Protein AF-A0A7S2EBR1-F1 (afdb_monomer_lite)

Foldseek 3Di:
DLLQDDDDQQAAEEEEEQCQQVVPLLVVLVVLDQSHYFYEYEHQDVVSQLNNQQNSCVRPVVRDHGDPPPGRSDHYDNDQLLGPDQPDPDDDDDDDDCDDNAQQHLEYEYDAAQAAPVCLVVDDCVDPVPDDPRRHYLYHRSCNSVVSNVVCCVRRHHDNRYYD

Organism: Trieres chinensis (NCBI:txid1514140)

Structure (mmCIF, N/CA/C/O backbone):
data_AF-A0A7S2EBR1-F1
#
_entry.id   AF-A0A7S2EBR1-F1
#
loop_
_atom_site.group_PDB
_atom_site.id
_atom_site.type_symbol
_atom_site.label_atom_id
_atom_site.label_alt_id
_atom_site.label_comp_id
_atom_site.label_asym_id
_atom_site.label_entity_id
_atom_site.label_seq_id
_atom_site.pdbx_PDB_ins_code
_atom_site.Cartn_x
_atom_site.Cartn_y
_atom_site.Cartn_z
_atom_site.occupancy
_atom_site.B_iso_or_equiv
_atom_site.auth_seq_id
_atom_site.auth_comp_id
_atom_site.auth_asym_id
_atom_site.auth_atom_id
_atom_site.pdbx_PDB_model_num
ATOM 1 N N . LYS A 1 1 ? -19.788 -6.125 0.137 1.00 44.41 1 LYS A N 1
ATOM 2 C CA . LYS A 1 1 ? -20.471 -7.316 0.713 1.00 44.41 1 LYS A CA 1
ATOM 3 C C . LYS A 1 1 ? -19.489 -8.232 1.453 1.00 44.41 1 LYS A C 1
ATOM 5 O O . LYS A 1 1 ? -19.882 -8.782 2.462 1.00 44.41 1 LYS A O 1
ATOM 10 N N . ILE A 1 2 ? -18.227 -8.319 1.010 1.00 46.59 2 ILE A N 1
ATOM 11 C CA . ILE A 1 2 ? -17.175 -9.174 1.594 1.00 46.59 2 ILE A CA 1
ATOM 12 C C . ILE A 1 2 ? -16.689 -8.708 2.987 1.00 46.59 2 ILE A C 1
ATOM 14 O O . ILE A 1 2 ? -16.478 -9.539 3.857 1.00 46.59 2 ILE A O 1
ATOM 18 N N . LEU A 1 3 ? -16.602 -7.395 3.243 1.00 52.69 3 LEU A N 1
ATOM 19 C CA . LEU A 1 3 ? -16.028 -6.849 4.491 1.00 52.69 3 LEU A CA 1
ATOM 20 C C . LEU A 1 3 ? -17.037 -6.576 5.630 1.00 52.69 3 LEU A C 1
ATOM 22 O O . LEU A 1 3 ? -16.658 -6.022 6.651 1.00 52.69 3 LEU A O 1
ATOM 26 N N . ARG A 1 4 ? -18.337 -6.876 5.459 1.00 47.97 4 ARG A N 1
ATOM 27 C CA . ARG A 1 4 ? -19.384 -6.463 6.427 1.00 47.97 4 ARG A CA 1
ATOM 28 C C . ARG A 1 4 ? -19.747 -7.505 7.494 1.00 47.97 4 ARG A C 1
ATOM 30 O O . ARG A 1 4 ? -20.378 -7.118 8.467 1.00 47.97 4 ARG A O 1
ATOM 37 N N . ASP A 1 5 ? -19.367 -8.771 7.316 1.00 49.19 5 ASP A N 1
ATOM 38 C CA . ASP A 1 5 ? -19.937 -9.903 8.075 1.00 49.19 5 ASP A CA 1
ATOM 39 C C . ASP A 1 5 ? -18.919 -10.688 8.931 1.00 49.19 5 ASP A C 1
ATOM 41 O O . ASP A 1 5 ? -19.154 -11.846 9.274 1.00 49.19 5 ASP A O 1
ATOM 45 N N . ARG A 1 6 ? -17.777 -10.097 9.308 1.00 53.69 6 ARG A N 1
ATOM 46 C CA . ARG A 1 6 ? -16.799 -10.776 10.179 1.00 53.69 6 ARG A CA 1
ATOM 47 C C . ARG A 1 6 ? -16.966 -10.387 11.645 1.00 53.69 6 ARG A C 1
ATOM 49 O O . ARG A 1 6 ? -17.050 -9.211 11.976 1.00 53.69 6 ARG A O 1
ATOM 56 N N . GLY A 1 7 ? -17.029 -11.400 12.512 1.00 46.44 7 GLY A N 1
ATOM 57 C CA . GLY A 1 7 ? -17.053 -11.237 13.964 1.00 46.44 7 GLY A CA 1
ATOM 58 C C . GLY A 1 7 ? -15.697 -10.755 14.480 1.00 46.44 7 GLY A C 1
ATOM 59 O O . GLY A 1 7 ? -14.684 -11.411 14.256 1.00 46.44 7 GLY A O 1
ATOM 60 N N . GLY A 1 8 ? -15.704 -9.610 15.156 1.00 59.88 8 GLY A N 1
ATOM 61 C CA . GLY A 1 8 ? -14.543 -8.886 15.670 1.00 59.88 8 GLY A CA 1
ATOM 62 C C . GLY A 1 8 ? -14.991 -7.541 16.251 1.00 59.88 8 GLY A C 1
ATOM 63 O O . GLY A 1 8 ? -16.193 -7.284 16.339 1.00 59.88 8 GLY A O 1
ATOM 64 N N . ASP A 1 9 ? -14.047 -6.679 16.623 1.00 70.19 9 ASP A N 1
ATOM 65 C CA . ASP A 1 9 ? -14.296 -5.292 17.068 1.00 70.19 9 ASP A CA 1
ATOM 66 C C . ASP A 1 9 ? -14.965 -4.397 15.998 1.00 70.19 9 ASP A C 1
ATOM 68 O O . ASP A 1 9 ? -15.378 -3.278 16.294 1.00 70.19 9 ASP A O 1
ATOM 72 N N . GLY A 1 10 ? -15.134 -4.907 14.772 1.00 77.94 10 GLY A N 1
ATOM 73 C CA . GLY A 1 10 ? -15.756 -4.213 13.646 1.00 77.94 10 GLY A CA 1
ATOM 74 C C . GLY A 1 10 ? -14.769 -3.396 12.811 1.00 77.94 10 GLY A C 1
ATOM 75 O O . GLY A 1 10 ? -15.196 -2.751 11.848 1.00 77.94 10 GLY A O 1
ATOM 76 N N . VAL A 1 11 ? -13.478 -3.437 13.153 1.00 85.50 11 VAL A N 1
ATOM 77 C CA . VAL A 1 11 ? -12.393 -2.809 12.401 1.00 85.50 11 VAL A CA 1
ATOM 78 C C . VAL A 1 11 ? -11.912 -3.766 11.317 1.00 85.50 11 VAL A C 1
ATOM 80 O O . VAL A 1 11 ? -11.656 -4.941 11.565 1.00 85.50 11 VAL A O 1
ATOM 83 N N . VAL A 1 12 ? -11.802 -3.257 10.093 1.00 88.00 12 VAL A N 1
ATOM 84 C CA . VAL A 1 12 ? -11.211 -3.970 8.962 1.00 88.00 12 VAL A CA 1
ATOM 85 C C . VAL A 1 12 ? -9.726 -3.638 8.923 1.00 88.00 12 VAL A C 1
ATOM 87 O O . VAL A 1 12 ? -9.361 -2.483 8.689 1.00 88.00 12 VAL A O 1
ATOM 90 N N . ARG A 1 13 ? -8.879 -4.650 9.117 1.00 88.69 13 ARG A N 1
ATOM 91 C CA . ARG A 1 13 ? -7.423 -4.508 9.014 1.00 88.69 13 ARG A CA 1
ATOM 92 C C . ARG A 1 13 ? -6.975 -4.739 7.580 1.00 88.69 13 ARG A C 1
ATOM 94 O O . ARG A 1 13 ? -7.247 -5.794 7.004 1.00 88.69 13 ARG A O 1
ATOM 101 N N . ILE A 1 14 ? -6.291 -3.760 7.006 1.00 91.44 14 ILE A N 1
ATOM 102 C CA . ILE A 1 14 ? -5.911 -3.734 5.595 1.00 91.44 14 ILE A CA 1
ATOM 103 C C . ILE A 1 14 ? -4.394 -3.634 5.488 1.00 91.44 14 ILE A C 1
ATOM 105 O O . ILE A 1 14 ? -3.789 -2.775 6.128 1.00 91.44 14 ILE A O 1
ATOM 109 N N . LEU A 1 15 ? -3.803 -4.481 4.651 1.00 92.50 15 LEU A N 1
ATOM 110 C CA . LEU A 1 15 ? -2.420 -4.356 4.206 1.00 92.50 15 LEU A CA 1
ATOM 111 C C . LEU A 1 15 ? -2.395 -3.822 2.772 1.00 92.50 15 LEU A C 1
ATOM 113 O O . LEU A 1 15 ? -2.968 -4.456 1.891 1.00 92.50 15 LEU A O 1
ATOM 117 N N . ASP A 1 16 ? -1.725 -2.697 2.540 1.00 94.50 16 ASP A N 1
ATOM 118 C CA . ASP A 1 16 ? -1.458 -2.130 1.210 1.00 94.50 16 ASP A CA 1
ATOM 119 C C . ASP A 1 16 ? 0.023 -2.329 0.855 1.00 94.50 16 ASP A C 1
ATOM 121 O O . ASP A 1 16 ? 0.900 -1.724 1.475 1.00 94.50 16 ASP A O 1
ATOM 125 N N . VAL A 1 17 ? 0.314 -3.231 -0.087 1.00 92.94 17 VAL A N 1
ATOM 126 C CA . VAL A 1 17 ? 1.684 -3.604 -0.473 1.00 92.94 17 VAL A CA 1
ATOM 127 C C . VAL A 1 17 ? 2.115 -2.855 -1.729 1.00 92.94 17 VAL A C 1
ATOM 129 O O . VAL A 1 17 ? 1.520 -3.041 -2.792 1.00 92.94 17 VAL A O 1
ATOM 132 N N . GLY A 1 18 ? 3.203 -2.089 -1.622 1.00 92.56 18 GLY A N 1
ATOM 133 C CA . GLY A 1 18 ? 3.664 -1.194 -2.685 1.00 92.56 18 GLY A CA 1
ATOM 134 C C . GLY A 1 18 ? 2.791 0.054 -2.738 1.00 92.56 18 GLY A C 1
ATOM 135 O O . GLY A 1 18 ? 2.174 0.342 -3.761 1.00 92.56 18 GLY A O 1
ATOM 136 N N . CYS A 1 19 ? 2.659 0.743 -1.602 1.00 94.12 19 CYS A N 1
ATOM 137 C CA . CYS A 1 19 ? 1.640 1.773 -1.446 1.00 94.12 19 CYS A CA 1
ATOM 138 C C . CYS A 1 19 ? 1.850 2.997 -2.348 1.00 94.12 19 CYS A C 1
ATOM 140 O O . CYS A 1 19 ? 0.887 3.725 -2.600 1.00 94.12 19 CYS A O 1
ATOM 142 N N . GLY A 1 20 ? 3.073 3.268 -2.823 1.00 94.00 20 GLY A N 1
ATOM 143 C CA . GLY A 1 20 ? 3.366 4.412 -3.682 1.00 94.00 20 GLY A CA 1
ATOM 144 C C . GLY A 1 20 ? 2.880 5.723 -3.056 1.00 94.00 20 GLY A C 1
ATOM 145 O O . GLY A 1 20 ? 3.220 6.065 -1.928 1.00 94.00 20 GLY A O 1
ATOM 146 N N . THR A 1 21 ? 2.000 6.436 -3.760 1.00 94.69 21 THR A N 1
ATOM 147 C CA . THR A 1 21 ? 1.361 7.678 -3.279 1.00 94.69 21 THR A CA 1
ATOM 148 C C . THR A 1 21 ? 0.318 7.474 -2.169 1.00 94.69 21 THR A C 1
ATOM 150 O O . THR A 1 21 ? -0.177 8.457 -1.618 1.00 94.69 21 THR A O 1
ATOM 153 N N . GLY A 1 22 ? -0.046 6.230 -1.852 1.00 95.12 22 GLY A N 1
ATOM 154 C CA . GLY A 1 22 ? -1.090 5.860 -0.892 1.00 95.12 2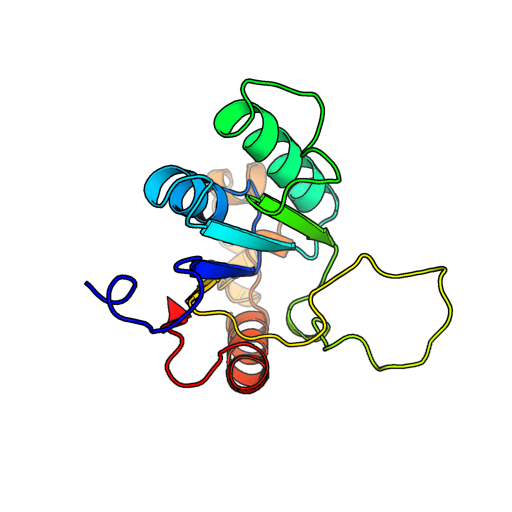2 GLY A CA 1
ATOM 155 C C . GLY A 1 22 ? -2.502 5.802 -1.478 1.00 95.12 22 GLY A C 1
ATOM 156 O O . GLY A 1 22 ? -3.470 5.710 -0.728 1.00 95.12 22 GLY A O 1
ATOM 157 N N . ALA A 1 23 ? -2.657 5.873 -2.805 1.00 95.94 23 ALA A N 1
ATOM 158 C CA . ALA A 1 23 ? -3.963 6.016 -3.453 1.00 95.94 23 ALA A CA 1
ATOM 159 C C . ALA A 1 23 ? -4.989 4.942 -3.036 1.00 95.94 23 ALA A C 1
ATOM 161 O O . ALA A 1 23 ? -6.140 5.276 -2.743 1.00 95.94 23 ALA A O 1
ATOM 162 N N . ILE A 1 24 ? -4.583 3.668 -2.984 1.00 95.38 24 ILE A N 1
ATOM 163 C CA . ILE A 1 24 ? -5.477 2.550 -2.653 1.00 95.38 24 ILE A CA 1
ATOM 164 C C . ILE A 1 24 ? -5.798 2.557 -1.155 1.00 95.38 24 ILE A C 1
ATOM 166 O O . ILE A 1 24 ? -6.971 2.656 -0.778 1.00 95.38 24 ILE A O 1
ATOM 170 N N . GLY A 1 25 ? -4.779 2.502 -0.296 1.00 95.50 25 GLY A N 1
ATOM 171 C CA . GLY A 1 25 ? -4.965 2.463 1.149 1.00 95.50 25 GLY A CA 1
ATOM 172 C C . GLY A 1 25 ? -5.727 3.675 1.705 1.00 95.50 25 GLY A C 1
ATOM 173 O O . GLY A 1 25 ? -6.655 3.498 2.496 1.00 95.50 25 GLY A O 1
ATOM 174 N N . ILE A 1 26 ? -5.432 4.899 1.247 1.00 95.50 26 ILE A N 1
ATOM 175 C CA . ILE A 1 26 ? -6.137 6.122 1.683 1.00 95.50 26 ILE A CA 1
ATOM 176 C C . ILE A 1 26 ? -7.609 6.087 1.253 1.00 95.50 26 ILE A C 1
ATOM 178 O O . ILE A 1 26 ? -8.496 6.443 2.037 1.00 95.50 26 ILE A O 1
ATOM 182 N N . ALA A 1 27 ? -7.904 5.639 0.028 1.00 95.62 27 ALA A N 1
ATOM 183 C CA . ALA A 1 27 ? -9.279 5.532 -0.455 1.00 95.62 27 ALA A CA 1
ATOM 184 C C . ALA A 1 27 ? -10.092 4.522 0.369 1.00 95.62 27 ALA A C 1
ATOM 186 O O . ALA A 1 27 ? -11.231 4.810 0.75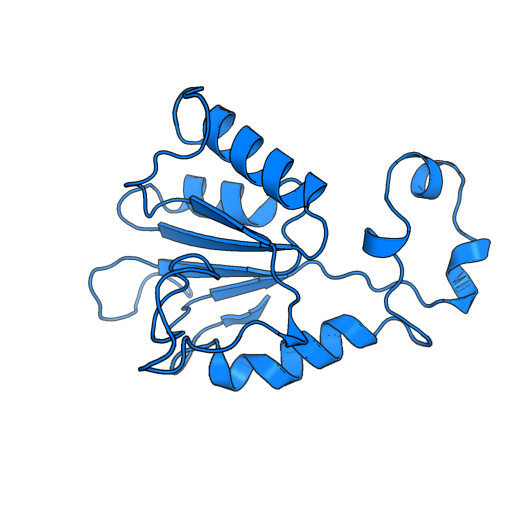6 1.00 95.62 27 ALA A O 1
ATOM 187 N N . LEU A 1 28 ? -9.502 3.367 0.692 1.00 93.81 28 LEU A N 1
ATOM 188 C CA . LEU A 1 28 ? -10.124 2.355 1.548 1.00 93.81 28 LEU A CA 1
ATOM 189 C C . LEU A 1 28 ? -10.357 2.884 2.968 1.00 93.81 28 LEU A C 1
ATOM 191 O O . LEU A 1 28 ? -11.474 2.765 3.483 1.00 93.81 28 LEU A O 1
ATOM 195 N N . ALA A 1 29 ? -9.351 3.534 3.561 1.00 92.75 29 ALA A N 1
ATOM 196 C CA . ALA A 1 29 ? -9.443 4.175 4.870 1.00 92.75 29 ALA A CA 1
ATOM 197 C C . ALA A 1 29 ? -10.603 5.184 4.920 1.00 92.75 29 ALA A C 1
ATOM 199 O O . ALA A 1 29 ? -11.447 5.125 5.821 1.00 92.75 29 ALA A O 1
ATOM 200 N N . LYS A 1 30 ? -10.701 6.073 3.920 1.00 92.00 30 LYS A N 1
ATOM 201 C CA . LYS A 1 30 ? -11.764 7.085 3.824 1.00 92.00 30 LYS A CA 1
ATOM 202 C C . LYS A 1 30 ? -13.147 6.456 3.657 1.00 92.00 30 LYS A C 1
ATOM 204 O O . LYS A 1 30 ? -14.095 6.892 4.305 1.00 92.00 30 LYS A O 1
ATOM 209 N N . MET A 1 31 ? -13.270 5.446 2.794 1.00 92.56 31 MET A N 1
ATOM 210 C CA . MET A 1 31 ? -14.545 4.794 2.477 1.00 92.56 31 MET A CA 1
ATOM 211 C C . MET A 1 31 ? -15.128 4.041 3.679 1.00 92.56 31 MET A C 1
ATOM 213 O O . MET A 1 31 ? -16.341 4.069 3.908 1.00 92.56 31 MET A O 1
ATOM 217 N N . LEU A 1 32 ? -14.283 3.337 4.430 1.00 89.44 32 LEU A N 1
ATOM 218 C CA . LEU A 1 32 ? -14.705 2.549 5.588 1.00 89.44 32 LEU A CA 1
ATOM 219 C C . LEU A 1 32 ? -14.948 3.427 6.822 1.00 89.44 32 LEU A C 1
ATOM 221 O O . LEU A 1 32 ? -15.904 3.168 7.567 1.00 89.44 32 LEU A O 1
ATOM 225 N N . GLY A 1 33 ? -14.160 4.497 6.959 1.00 87.12 33 GLY A N 1
ATOM 226 C CA . GLY A 1 33 ? -14.215 5.470 8.045 1.00 87.12 33 GLY A CA 1
ATOM 227 C C . GLY A 1 33 ? -13.283 5.116 9.206 1.00 87.12 33 GLY A C 1
ATOM 228 O O . GLY A 1 33 ? -12.953 3.951 9.414 1.00 87.12 33 GLY A O 1
ATOM 229 N N . ARG A 1 34 ? -12.897 6.138 9.980 1.00 85.12 34 ARG A N 1
ATOM 230 C CA . ARG A 1 34 ? -11.877 6.056 11.045 1.00 85.12 34 ARG A CA 1
ATOM 231 C C . ARG A 1 34 ? -12.129 5.007 12.124 1.00 85.12 34 ARG A C 1
ATOM 233 O O . ARG A 1 34 ? -11.189 4.459 12.669 1.00 85.12 34 ARG A O 1
ATOM 240 N N . ASP A 1 35 ? -13.397 4.724 12.413 1.00 84.75 35 ASP A N 1
ATOM 241 C CA . ASP A 1 35 ? -13.781 3.790 13.476 1.00 84.75 35 ASP A CA 1
ATOM 242 C C . ASP A 1 35 ? -13.871 2.338 12.965 1.00 84.75 35 ASP A C 1
ATOM 244 O O . ASP A 1 35 ? -14.274 1.443 13.702 1.00 84.75 35 ASP A O 1
ATOM 248 N N . ARG A 1 36 ? -13.582 2.102 11.675 1.00 86.44 36 ARG A N 1
ATOM 249 C CA . ARG A 1 36 ? -13.757 0.798 11.014 1.00 86.44 36 ARG A CA 1
ATOM 250 C C . ARG A 1 36 ? -12.616 0.389 10.094 1.00 86.44 36 ARG A C 1
ATOM 252 O O . ARG A 1 36 ? -12.721 -0.661 9.466 1.00 86.44 36 ARG A O 1
ATOM 259 N N . ALA A 1 37 ? -11.574 1.197 9.957 1.00 89.31 37 ALA A N 1
ATOM 260 C CA . ALA A 1 37 ? -10.440 0.868 9.110 1.00 89.31 37 ALA A CA 1
ATOM 261 C C . ALA A 1 37 ? -9.133 1.121 9.832 1.00 89.31 37 ALA A C 1
ATOM 263 O O . ALA A 1 37 ? -8.936 2.186 10.411 1.00 89.31 37 ALA A O 1
ATOM 264 N N . GLU A 1 38 ? -8.247 0.149 9.696 1.00 90.56 38 GLU A N 1
ATOM 265 C CA . GLU A 1 38 ? -6.849 0.249 10.064 1.00 90.56 38 GLU A CA 1
ATOM 266 C C . GLU A 1 38 ? -6.024 -0.185 8.861 1.00 90.56 38 GLU A C 1
ATOM 268 O O . GLU A 1 38 ? -6.096 -1.339 8.431 1.00 90.56 38 GLU A O 1
ATOM 273 N N . VAL A 1 39 ? -5.297 0.761 8.268 1.00 91.81 39 VAL A N 1
ATOM 274 C CA . VAL A 1 39 ? -4.488 0.519 7.072 1.00 91.81 39 VAL A CA 1
ATOM 275 C C . VAL A 1 39 ? -3.012 0.545 7.436 1.00 91.81 39 VAL A C 1
ATOM 277 O O . VAL A 1 39 ? -2.458 1.590 7.775 1.00 91.81 39 VAL A O 1
ATOM 280 N N . THR A 1 40 ? -2.375 -0.614 7.310 1.00 92.00 40 THR A N 1
ATOM 281 C CA . THR A 1 40 ? -0.920 -0.752 7.271 1.00 92.00 40 THR A CA 1
ATOM 282 C C . THR A 1 40 ? -0.487 -0.727 5.812 1.00 92.00 40 THR A C 1
ATOM 284 O O . THR A 1 40 ? -0.810 -1.631 5.050 1.00 92.00 40 THR A O 1
ATOM 287 N N . ALA A 1 41 ? 0.235 0.305 5.409 1.00 93.06 41 ALA A N 1
ATOM 288 C CA . ALA A 1 41 ? 0.813 0.427 4.080 1.00 93.06 41 ALA A CA 1
ATOM 289 C C . ALA A 1 41 ? 2.318 0.132 4.136 1.00 93.06 41 ALA A C 1
ATOM 291 O O . ALA A 1 41 ? 2.988 0.486 5.108 1.00 93.06 41 ALA A O 1
ATOM 292 N N . ILE A 1 42 ? 2.866 -0.514 3.111 1.00 92.12 42 ILE A N 1
ATOM 293 C CA . ILE A 1 42 ? 4.305 -0.756 2.996 1.00 92.12 42 ILE A CA 1
ATOM 294 C C . ILE A 1 42 ? 4.822 -0.394 1.611 1.00 92.12 42 ILE A C 1
ATOM 296 O O . ILE A 1 42 ? 4.144 -0.610 0.608 1.00 92.12 42 ILE A O 1
ATOM 300 N N . ASP A 1 43 ? 6.047 0.114 1.558 1.00 91.44 43 ASP A N 1
ATOM 301 C CA . ASP A 1 43 ? 6.779 0.313 0.310 1.00 91.44 43 ASP A CA 1
ATOM 302 C C . ASP A 1 43 ? 8.282 0.106 0.531 1.00 91.44 43 ASP A C 1
ATOM 304 O O . ASP A 1 43 ? 8.792 0.301 1.639 1.00 91.44 43 ASP A O 1
ATOM 308 N N . ILE A 1 44 ? 8.994 -0.288 -0.524 1.00 88.94 44 ILE A N 1
ATOM 309 C CA . ILE A 1 44 ? 10.456 -0.410 -0.518 1.00 88.94 44 ILE A CA 1
ATOM 310 C C . ILE A 1 44 ? 11.134 0.950 -0.728 1.00 88.94 44 ILE A C 1
ATOM 312 O O . ILE A 1 44 ? 12.290 1.128 -0.341 1.00 88.94 44 ILE A O 1
ATOM 316 N N . ASP A 1 45 ? 10.430 1.914 -1.327 1.00 87.62 45 ASP A N 1
ATOM 317 C CA . ASP A 1 45 ? 10.946 3.253 -1.584 1.00 87.62 45 ASP A CA 1
ATOM 318 C C . ASP A 1 45 ? 10.629 4.198 -0.405 1.00 87.62 45 ASP A C 1
ATOM 320 O O . ASP A 1 45 ? 9.461 4.501 -0.137 1.00 87.62 45 ASP A O 1
ATOM 324 N N . PRO A 1 46 ? 11.643 4.727 0.309 1.00 87.88 46 PRO A N 1
ATOM 325 C CA . PRO A 1 46 ? 11.415 5.653 1.417 1.00 87.88 46 PRO A CA 1
ATOM 326 C C . PRO A 1 46 ? 10.708 6.948 0.988 1.00 87.88 46 PRO A C 1
ATOM 328 O O . PRO A 1 46 ? 9.995 7.546 1.797 1.00 87.88 46 PRO A O 1
ATOM 331 N N . SER A 1 47 ? 10.876 7.386 -0.265 1.00 89.88 47 SER A N 1
ATOM 332 C CA . SER A 1 47 ? 10.183 8.564 -0.790 1.00 89.88 47 SER A CA 1
ATOM 333 C C . SER A 1 47 ? 8.684 8.309 -0.964 1.00 89.88 47 SER A C 1
ATOM 335 O O . SER A 1 47 ? 7.881 9.162 -0.585 1.00 89.88 47 SER A O 1
ATOM 337 N N . ALA A 1 48 ? 8.304 7.110 -1.420 1.00 91.00 48 ALA A N 1
ATOM 338 C CA . ALA A 1 48 ? 6.913 6.672 -1.487 1.00 91.00 48 ALA A CA 1
ATOM 339 C C . ALA A 1 48 ? 6.285 6.608 -0.089 1.00 91.00 48 ALA A C 1
ATOM 341 O O . ALA A 1 48 ? 5.208 7.155 0.123 1.00 91.00 48 ALA A O 1
ATOM 342 N N . VAL A 1 49 ? 6.985 6.044 0.900 1.00 90.25 49 VAL A N 1
ATOM 343 C CA . VAL A 1 49 ? 6.503 5.987 2.294 1.00 90.25 49 VAL A CA 1
ATOM 344 C C . VAL A 1 49 ? 6.224 7.381 2.861 1.00 90.25 49 VAL A C 1
ATOM 346 O O . VAL A 1 49 ? 5.169 7.599 3.461 1.00 90.25 49 VAL A O 1
ATOM 349 N N . SER A 1 50 ? 7.147 8.331 2.673 1.00 90.44 50 SER A N 1
ATOM 350 C CA . SER A 1 50 ? 6.953 9.718 3.119 1.00 90.44 50 SER A CA 1
ATOM 351 C C . SER A 1 50 ? 5.747 10.348 2.427 1.00 90.44 50 SER A C 1
ATOM 353 O O . SER A 1 50 ? 4.832 10.815 3.099 1.00 90.44 50 SER A O 1
ATOM 355 N N . LEU A 1 51 ? 5.701 10.278 1.094 1.00 92.94 51 LEU A N 1
ATOM 356 C CA . LEU A 1 51 ? 4.624 10.848 0.288 1.00 92.94 51 LEU A CA 1
ATOM 357 C C . LEU A 1 51 ? 3.252 10.259 0.645 1.00 92.94 51 LEU A C 1
ATOM 359 O O . LEU A 1 51 ? 2.263 10.982 0.731 1.00 92.94 51 LEU A O 1
ATOM 363 N N . SER A 1 52 ? 3.194 8.952 0.879 1.00 93.94 52 SER A N 1
ATOM 364 C CA . SER A 1 52 ? 1.991 8.234 1.287 1.00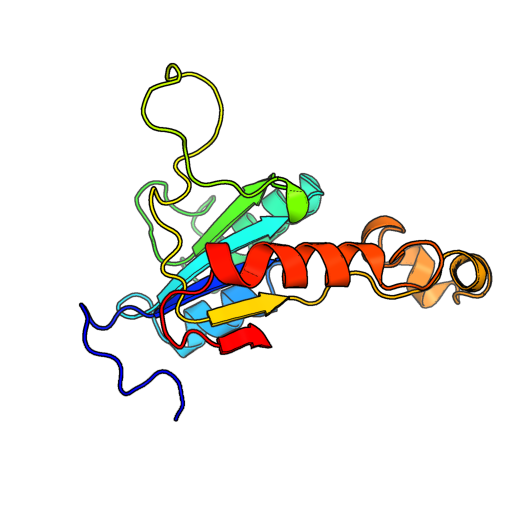 93.94 52 SER A CA 1
ATOM 365 C C . SER A 1 52 ? 1.456 8.724 2.634 1.00 93.94 52 SER A C 1
ATOM 367 O O . SER A 1 52 ? 0.263 9.0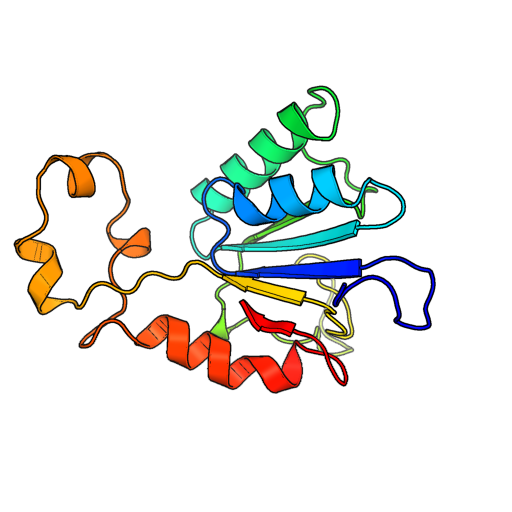04 2.770 1.00 93.94 52 SER A O 1
ATOM 369 N N . ASN A 1 53 ? 2.340 8.897 3.622 1.00 92.56 53 ASN A N 1
ATOM 370 C CA . ASN A 1 53 ? 1.978 9.441 4.931 1.00 92.56 53 ASN A CA 1
ATOM 371 C C . ASN A 1 53 ? 1.548 10.916 4.846 1.00 92.56 53 ASN A C 1
ATOM 373 O O . ASN A 1 53 ? 0.563 11.295 5.483 1.00 92.56 53 ASN A O 1
ATOM 377 N N . ASP A 1 54 ? 2.221 11.732 4.032 1.00 91.94 54 ASP A N 1
ATOM 378 C CA . ASP A 1 54 ? 1.867 13.143 3.821 1.00 91.94 54 ASP A CA 1
ATOM 379 C C . ASP A 1 54 ? 0.492 13.279 3.147 1.00 91.94 54 ASP A C 1
ATOM 381 O O . ASP A 1 54 ? -0.366 14.048 3.591 1.00 91.94 54 ASP A O 1
ATOM 385 N N . ASN A 1 55 ? 0.233 12.477 2.111 1.00 94.19 55 ASN A N 1
ATOM 386 C CA . ASN A 1 55 ? -1.062 12.430 1.434 1.00 94.19 55 ASN A CA 1
ATOM 387 C C . ASN A 1 55 ? -2.174 11.970 2.377 1.00 94.19 55 ASN A C 1
ATOM 389 O O . ASN A 1 55 ? -3.245 12.582 2.411 1.00 94.19 55 ASN A O 1
ATOM 393 N N . ALA A 1 56 ? -1.926 10.925 3.169 1.00 92.94 56 ALA A N 1
ATOM 394 C CA . ALA A 1 56 ? -2.877 10.463 4.170 1.00 92.94 56 ALA A CA 1
ATOM 395 C C . ALA A 1 56 ? -3.195 11.574 5.168 1.00 92.94 56 ALA A C 1
ATOM 397 O O . ALA A 1 56 ? -4.359 11.791 5.498 1.00 92.94 56 ALA A O 1
ATOM 398 N N . CYS A 1 57 ? -2.189 12.338 5.583 1.00 89.12 57 CYS A N 1
ATOM 399 C CA . CYS A 1 57 ? -2.396 13.424 6.516 1.00 89.12 57 CYS A CA 1
ATOM 400 C C . CYS A 1 57 ? -3.254 14.560 5.954 1.00 89.12 57 CYS A C 1
ATOM 402 O O . CYS A 1 57 ? -4.202 15.015 6.600 1.00 89.12 57 CYS A O 1
ATOM 404 N N . ASN A 1 58 ? -3.007 14.933 4.702 1.00 90.56 58 ASN A N 1
ATOM 405 C CA . ASN A 1 58 ? -3.796 15.940 4.000 1.00 90.56 58 ASN A CA 1
ATOM 406 C C . ASN A 1 58 ? -5.250 15.500 3.745 1.00 90.56 58 ASN A C 1
ATOM 408 O O . ASN A 1 58 ? -6.156 16.330 3.763 1.00 90.56 58 ASN A O 1
ATOM 412 N N . ILE A 1 59 ? -5.495 14.209 3.501 1.00 91.75 59 ILE A N 1
ATOM 413 C CA . ILE A 1 59 ? -6.805 13.699 3.047 1.00 91.75 59 ILE A CA 1
ATOM 414 C C . ILE A 1 59 ? -7.669 13.154 4.198 1.00 91.75 59 ILE A C 1
ATOM 416 O O . ILE A 1 59 ? -8.909 13.254 4.172 1.00 91.75 59 ILE A O 1
ATOM 420 N N . LEU A 1 60 ? -7.038 12.522 5.189 1.00 90.00 60 LEU A N 1
ATOM 421 C CA . LEU A 1 60 ? -7.708 11.831 6.292 1.00 90.00 60 LEU A CA 1
ATOM 422 C C . LEU A 1 60 ? -7.710 12.649 7.586 1.00 90.00 60 LEU A C 1
ATOM 424 O O . LEU A 1 60 ? -8.663 12.515 8.352 1.00 90.00 60 LEU A O 1
ATOM 428 N N . PHE A 1 61 ? -6.693 13.486 7.823 1.00 81.94 61 PHE A N 1
ATOM 429 C CA . PHE A 1 61 ? -6.458 14.151 9.116 1.00 81.94 61 PHE A CA 1
ATOM 430 C C . PHE A 1 61 ? -6.513 15.681 9.026 1.00 81.94 61 PHE A C 1
ATOM 432 O O . PHE A 1 61 ? -5.821 16.367 9.770 1.00 81.94 61 PHE A O 1
ATOM 439 N N . ASP A 1 62 ? -7.318 16.220 8.106 1.00 81.00 62 ASP A N 1
ATOM 440 C CA . ASP A 1 62 ? -7.546 17.664 7.937 1.00 81.00 62 ASP A CA 1
ATOM 441 C C . ASP A 1 62 ? -6.253 18.504 7.818 1.00 81.00 62 ASP A C 1
ATOM 443 O O . ASP A 1 62 ? -6.219 19.672 8.208 1.00 81.00 62 ASP A O 1
ATOM 447 N N . GLY A 1 63 ? -5.181 17.923 7.261 1.00 68.38 63 GLY A N 1
ATOM 448 C CA . GLY A 1 63 ? -3.920 18.629 7.024 1.00 68.38 63 GLY A CA 1
ATOM 449 C C . GLY A 1 63 ? -3.040 18.813 8.261 1.00 68.38 63 GLY A C 1
ATOM 450 O O . GLY A 1 63 ? -2.242 19.748 8.291 1.00 68.38 63 GLY A O 1
ATOM 451 N N . CYS A 1 64 ? -3.156 17.950 9.280 1.00 64.75 64 CYS A N 1
ATOM 452 C CA . CYS A 1 64 ? -2.108 17.843 10.303 1.00 64.75 64 CYS A CA 1
ATOM 453 C C . CYS A 1 64 ? -0.723 17.608 9.646 1.00 64.75 64 CYS A C 1
ATOM 455 O O . CYS A 1 64 ? -0.633 17.190 8.494 1.00 64.75 64 CYS A O 1
ATOM 457 N N . GLU A 1 65 ? 0.381 17.891 10.336 1.00 59.16 65 GLU A N 1
ATOM 458 C CA . GLU A 1 65 ? 1.707 17.504 9.832 1.00 59.16 65 GLU A CA 1
ATOM 459 C C . GLU A 1 65 ? 2.001 16.052 10.228 1.00 59.16 65 GLU A C 1
ATOM 461 O O . GLU A 1 65 ? 2.165 15.753 11.411 1.00 59.16 65 GLU A O 1
ATOM 466 N N . GLY A 1 66 ? 2.072 15.160 9.234 1.00 59.78 66 GLY A N 1
ATOM 467 C CA . GLY A 1 66 ? 2.331 13.731 9.424 1.00 59.78 66 GLY A CA 1
ATOM 468 C C . GLY A 1 66 ? 1.180 12.960 10.085 1.00 59.78 66 GLY A C 1
ATOM 469 O O . GLY A 1 66 ? 0.382 13.492 10.854 1.00 59.78 66 GLY A O 1
ATOM 470 N N . THR A 1 67 ? 1.080 11.657 9.804 1.00 61.31 67 THR A N 1
ATOM 471 C CA . THR A 1 67 ? 0.086 10.795 10.463 1.00 61.31 67 THR A CA 1
ATOM 472 C C . THR A 1 67 ? 0.326 10.802 11.983 1.00 61.31 67 THR A C 1
ATOM 474 O O . THR A 1 67 ? 1.437 10.433 12.391 1.00 61.31 67 THR A O 1
ATOM 477 N N . PRO A 1 68 ? -0.657 11.189 12.825 1.00 65.81 68 PRO A N 1
ATOM 478 C CA . PRO A 1 68 ? -0.467 11.230 14.273 1.00 65.81 68 PRO A CA 1
ATOM 479 C C . PRO A 1 68 ? 0.042 9.886 14.805 1.00 65.81 68 PRO A C 1
ATOM 481 O O . PRO A 1 68 ? -0.397 8.827 14.358 1.00 65.81 68 PRO A O 1
ATOM 484 N N . SER A 1 69 ? 1.003 9.915 15.731 1.00 62.19 69 SER A N 1
ATOM 485 C CA . SER A 1 69 ? 1.674 8.702 16.226 1.00 62.19 69 SER A CA 1
ATOM 486 C C . SER A 1 69 ? 0.744 7.732 16.959 1.00 62.19 69 SER A C 1
ATOM 488 O O . SER A 1 69 ? 1.078 6.564 17.101 1.00 62.19 69 SER A O 1
ATOM 490 N N . ASP A 1 70 ? -0.393 8.219 17.442 1.00 63.38 70 ASP A N 1
ATOM 491 C CA . ASP A 1 70 ? -1.437 7.479 18.150 1.00 63.38 70 ASP A CA 1
ATOM 492 C C . ASP A 1 70 ? -2.591 7.031 17.235 1.00 63.38 70 ASP A C 1
ATOM 494 O O . ASP A 1 70 ? -3.622 6.564 17.722 1.00 63.38 70 ASP A O 1
ATOM 498 N N . ASN A 1 71 ? -2.445 7.177 15.913 1.00 67.75 71 ASN A N 1
ATOM 499 C CA . ASN A 1 71 ? -3.512 6.908 14.964 1.00 67.75 71 ASN A CA 1
ATOM 500 C C . ASN A 1 71 ? -3.358 5.557 14.260 1.00 67.75 71 ASN A C 1
ATOM 502 O O . ASN A 1 71 ? -2.442 5.353 13.465 1.00 67.75 71 ASN A O 1
ATOM 506 N N . ASN A 1 72 ? -4.338 4.682 14.473 1.00 73.75 72 ASN A N 1
ATOM 507 C CA . ASN A 1 72 ? -4.408 3.381 13.811 1.00 73.75 72 ASN A CA 1
ATOM 508 C C . ASN A 1 72 ? -5.125 3.431 12.452 1.00 73.75 72 ASN A C 1
ATOM 510 O O . ASN A 1 72 ? -5.263 2.407 11.802 1.00 73.75 72 ASN A O 1
ATOM 514 N N . TRP A 1 73 ? -5.609 4.587 11.989 1.00 87.69 73 TRP A N 1
ATOM 515 C CA . TRP A 1 73 ? -6.426 4.658 10.773 1.00 87.69 73 TRP A CA 1
ATOM 516 C C . TRP A 1 73 ? -5.612 4.407 9.493 1.00 87.69 73 TRP A C 1
ATOM 518 O O . TRP A 1 73 ? -6.058 3.672 8.610 1.00 87.69 73 TRP A O 1
ATOM 528 N N . TYR A 1 74 ? -4.419 4.996 9.383 1.00 92.06 74 TYR A N 1
ATOM 529 C CA . TYR A 1 74 ? -3.526 4.816 8.236 1.00 92.06 74 TYR A CA 1
ATOM 530 C C . TYR A 1 74 ? -2.075 5.079 8.621 1.00 92.06 74 TYR A C 1
ATOM 532 O O . TYR A 1 74 ? -1.782 6.128 9.201 1.00 92.06 74 TYR A O 1
ATOM 540 N N . ARG A 1 75 ? -1.164 4.185 8.224 1.00 91.62 75 ARG A N 1
ATOM 541 C CA . ARG A 1 75 ? 0.278 4.411 8.345 1.00 91.62 75 ARG A CA 1
ATOM 542 C C . ARG A 1 75 ? 1.075 3.631 7.308 1.00 91.62 75 ARG A C 1
ATOM 544 O O . ARG A 1 75 ? 0.867 2.430 7.156 1.00 91.62 75 ARG A O 1
ATOM 551 N N . ALA A 1 76 ? 2.011 4.304 6.642 1.00 90.88 76 ALA A N 1
ATOM 552 C CA . ALA A 1 76 ? 2.959 3.688 5.720 1.00 90.88 76 ALA A CA 1
ATOM 553 C C . ALA A 1 76 ? 4.325 3.444 6.381 1.00 90.88 76 ALA A C 1
ATOM 555 O O . ALA A 1 76 ? 4.824 4.293 7.129 1.00 90.88 76 ALA A O 1
ATOM 556 N N . TYR A 1 77 ? 4.947 2.307 6.064 1.00 89.31 77 TYR A N 1
ATOM 557 C CA . TYR A 1 77 ? 6.232 1.867 6.606 1.00 89.31 77 TYR A CA 1
ATOM 558 C C . TYR A 1 77 ? 7.209 1.466 5.496 1.00 89.31 77 TYR A C 1
ATOM 560 O O . TYR A 1 77 ? 6.822 0.868 4.495 1.00 89.31 77 TYR A O 1
ATOM 568 N N . LEU A 1 78 ? 8.499 1.738 5.716 1.00 89.12 78 LEU A N 1
ATOM 569 C CA . LEU A 1 78 ? 9.570 1.247 4.849 1.00 89.12 78 LEU A CA 1
ATOM 570 C C . LEU A 1 78 ? 9.751 -0.256 5.069 1.00 89.12 78 LEU A C 1
ATOM 572 O O . LEU A 1 78 ? 10.279 -0.683 6.100 1.00 89.12 78 LEU A O 1
ATOM 576 N N . CYS A 1 79 ? 9.285 -1.058 4.118 1.00 86.31 79 CYS A N 1
ATOM 577 C CA . CYS A 1 79 ? 9.344 -2.508 4.186 1.00 86.31 79 CYS A CA 1
ATOM 578 C C . CYS A 1 79 ? 9.203 -3.125 2.791 1.00 86.31 79 CYS A C 1
ATOM 580 O O . CYS A 1 79 ? 8.288 -2.808 2.037 1.00 86.31 79 CYS A O 1
ATOM 582 N N . GLU A 1 80 ? 10.089 -4.063 2.474 1.00 83.19 80 GLU A N 1
ATOM 583 C CA . GLU A 1 80 ? 9.946 -4.914 1.298 1.00 83.19 80 GLU A CA 1
ATOM 584 C C . GLU A 1 80 ? 8.911 -6.017 1.561 1.00 83.19 80 GLU A C 1
ATOM 586 O O . GLU A 1 80 ? 8.906 -6.631 2.632 1.00 83.19 80 GLU A O 1
ATOM 591 N N . ALA A 1 81 ? 8.091 -6.330 0.554 1.00 79.00 81 ALA A N 1
ATOM 592 C CA . ALA A 1 81 ? 7.079 -7.383 0.625 1.00 79.00 81 ALA A CA 1
ATOM 593 C C . ALA A 1 81 ? 7.655 -8.724 1.123 1.00 79.00 81 ALA A C 1
ATOM 595 O O . ALA A 1 81 ? 7.132 -9.310 2.065 1.00 79.00 81 ALA A O 1
ATOM 596 N N . GLY A 1 82 ? 8.778 -9.193 0.570 1.00 75.88 82 GLY A N 1
ATOM 597 C CA . GLY A 1 82 ? 9.415 -10.445 1.003 1.00 75.88 82 GLY A CA 1
ATOM 598 C C . GLY A 1 82 ? 9.931 -10.431 2.450 1.00 75.88 82 GLY A C 1
ATOM 599 O O . GLY A 1 82 ? 10.052 -11.487 3.071 1.00 75.88 82 GLY A O 1
ATOM 600 N N . SER A 1 83 ? 10.186 -9.244 3.006 1.00 76.56 83 SER A N 1
ATOM 601 C CA . SER A 1 83 ? 10.789 -9.043 4.326 1.00 76.56 83 SER A CA 1
ATOM 602 C C . SER A 1 83 ? 9.770 -8.750 5.436 1.00 76.56 83 SER A C 1
ATOM 604 O O . SER A 1 83 ? 10.143 -8.771 6.616 1.00 76.56 83 SER A O 1
ATOM 606 N N . LEU A 1 84 ? 8.493 -8.505 5.100 1.00 76.19 84 LEU A N 1
ATOM 607 C CA . LEU A 1 84 ? 7.426 -8.255 6.074 1.00 76.19 84 LEU A CA 1
ATOM 608 C C . LEU A 1 84 ? 7.138 -9.525 6.881 1.00 76.19 84 LEU A C 1
ATOM 610 O O . LEU A 1 84 ? 6.315 -10.363 6.502 1.00 76.19 84 LEU A O 1
ATOM 614 N N . SER A 1 85 ? 7.842 -9.648 7.999 1.00 60.56 85 SER A N 1
ATOM 615 C CA . SER A 1 85 ? 7.808 -10.772 8.932 1.00 60.56 85 SER A CA 1
ATOM 616 C C . SER A 1 85 ? 7.129 -10.346 10.226 1.00 60.56 85 SER A C 1
ATOM 618 O O . SER A 1 85 ? 7.219 -9.181 10.611 1.00 60.56 85 SER A O 1
ATOM 620 N N . LEU A 1 86 ? 6.491 -11.292 10.918 1.00 53.03 86 LEU A N 1
ATOM 621 C CA . LEU A 1 86 ? 5.990 -11.045 12.268 1.00 53.03 86 LEU A CA 1
ATOM 622 C C . LEU A 1 86 ? 7.163 -10.591 13.150 1.00 53.03 86 LEU A C 1
ATOM 624 O O . LEU A 1 86 ? 8.245 -11.185 13.038 1.00 53.03 86 LEU A O 1
ATOM 628 N N . PRO A 1 87 ? 6.998 -9.574 14.015 1.00 48.50 87 PRO A N 1
ATOM 629 C CA . PRO A 1 87 ? 8.022 -9.267 15.002 1.00 48.50 87 PRO A CA 1
ATOM 630 C C . PRO A 1 87 ? 8.265 -10.529 15.835 1.00 48.50 87 PRO A C 1
ATOM 632 O O . PRO A 1 87 ? 7.357 -11.067 16.468 1.00 48.50 87 PRO A O 1
ATOM 635 N N . GLN A 1 88 ? 9.492 -11.050 15.781 1.00 42.38 88 GLN A N 1
ATOM 636 C CA . GLN A 1 88 ? 9.874 -12.174 16.624 1.00 42.38 88 GLN A CA 1
ATOM 637 C C . GLN A 1 88 ? 9.938 -11.670 18.066 1.00 42.38 88 GLN A C 1
ATOM 639 O O . GLN A 1 88 ? 10.672 -10.719 18.348 1.00 42.38 88 GLN A O 1
ATOM 644 N N . GLU A 1 89 ? 9.165 -12.282 18.969 1.00 38.88 89 GLU A N 1
ATOM 645 C CA . GLU A 1 89 ? 9.247 -11.986 20.401 1.00 38.88 89 GLU A CA 1
ATOM 646 C C . GLU A 1 89 ? 10.713 -12.105 20.858 1.00 38.88 89 GLU A C 1
ATOM 648 O O . GLU A 1 89 ? 11.277 -13.199 20.870 1.00 38.88 89 GLU A O 1
ATOM 653 N N . GLY A 1 90 ? 11.343 -10.978 21.216 1.00 42.22 90 GLY A N 1
ATOM 654 C CA . GLY A 1 90 ? 12.609 -10.987 21.958 1.00 42.22 90 GLY A CA 1
ATOM 655 C C . GLY A 1 90 ? 13.808 -10.198 21.420 1.00 42.22 90 GLY A C 1
ATOM 656 O O . GLY A 1 90 ? 14.852 -10.271 22.061 1.00 42.22 90 GLY A O 1
ATOM 657 N N . ASN A 1 91 ? 13.726 -9.415 20.336 1.00 37.69 91 ASN A N 1
ATOM 658 C CA . ASN A 1 91 ? 14.889 -8.633 19.873 1.00 37.69 91 ASN A CA 1
ATOM 659 C C . ASN A 1 91 ? 14.756 -7.118 20.117 1.00 37.69 91 ASN A C 1
ATOM 661 O O . ASN A 1 91 ? 14.119 -6.400 19.361 1.00 37.69 91 ASN A O 1
ATOM 665 N N . ASN A 1 92 ? 15.402 -6.669 21.200 1.00 40.47 92 ASN A N 1
ATOM 666 C CA . ASN A 1 92 ? 15.955 -5.336 21.484 1.00 40.47 92 ASN A CA 1
ATOM 667 C C . ASN A 1 92 ? 15.430 -4.135 20.663 1.00 40.47 92 ASN A C 1
ATOM 669 O O . ASN A 1 92 ? 16.023 -3.765 19.657 1.00 40.47 92 ASN A O 1
ATOM 673 N N . ALA A 1 93 ? 14.383 -3.496 21.192 1.00 42.78 93 ALA A N 1
ATOM 674 C CA . ALA A 1 93 ? 14.088 -2.061 21.381 1.00 42.78 93 ALA A CA 1
ATOM 675 C C . ALA A 1 93 ? 14.673 -0.917 20.503 1.00 42.78 93 ALA A C 1
ATOM 677 O O . ALA A 1 93 ? 14.384 0.226 20.838 1.00 42.78 93 ALA A O 1
ATOM 678 N N . ASN A 1 94 ? 15.455 -1.123 19.438 1.00 42.31 94 ASN A N 1
ATOM 679 C CA . ASN A 1 94 ? 16.101 -0.004 18.726 1.00 42.31 94 ASN A CA 1
ATOM 680 C C . ASN A 1 94 ? 16.022 -0.014 17.198 1.00 42.31 94 ASN A C 1
ATOM 682 O O . ASN A 1 94 ? 16.502 0.940 16.604 1.00 42.31 94 ASN A O 1
ATOM 686 N N . ASP A 1 95 ? 15.401 -0.995 16.550 1.00 46.31 95 ASP A N 1
ATOM 687 C CA . ASP A 1 95 ? 15.137 -0.893 15.114 1.00 46.31 95 ASP A CA 1
ATOM 688 C C . ASP A 1 95 ? 13.918 -1.725 14.729 1.00 46.31 95 ASP A C 1
ATOM 690 O O . ASP A 1 95 ? 13.813 -2.892 15.100 1.00 46.31 95 ASP A O 1
ATOM 694 N N . LYS A 1 96 ? 13.073 -1.117 13.892 1.00 42.81 96 LYS A N 1
ATOM 695 C CA . LYS A 1 96 ? 11.816 -1.611 13.304 1.00 42.81 96 LYS A CA 1
ATOM 696 C C . LYS A 1 96 ? 10.570 -1.265 14.120 1.00 42.81 96 LYS A C 1
ATOM 698 O O . LYS A 1 96 ? 10.212 -1.924 15.085 1.00 42.81 96 LYS A O 1
ATOM 703 N N . PHE A 1 97 ? 9.957 -0.177 13.649 1.00 48.31 97 PHE A N 1
ATOM 704 C CA . PHE A 1 97 ? 8.574 0.256 13.819 1.00 48.31 97 PHE A CA 1
ATOM 705 C C . PHE A 1 97 ? 7.612 -0.854 14.261 1.00 48.31 97 PHE A C 1
ATOM 707 O O . PHE A 1 97 ? 7.674 -1.954 13.717 1.00 48.31 97 PHE A O 1
ATOM 714 N N . ASP A 1 98 ? 6.703 -0.519 15.184 1.00 49.56 98 ASP A N 1
ATOM 715 C CA . ASP A 1 98 ? 5.609 -1.368 15.672 1.00 49.56 98 ASP A CA 1
ATOM 716 C C . ASP A 1 98 ? 4.701 -1.831 14.518 1.00 49.56 98 ASP A C 1
ATOM 718 O O . ASP A 1 98 ? 3.655 -1.251 14.230 1.00 49.56 98 ASP A O 1
ATOM 722 N N . ILE A 1 99 ? 5.138 -2.867 13.811 1.00 52.00 99 ILE A N 1
ATOM 723 C CA . ILE A 1 99 ? 4.337 -3.645 12.874 1.00 52.00 99 ILE A CA 1
ATOM 724 C C . ILE A 1 99 ? 3.566 -4.669 13.727 1.00 52.00 99 ILE A C 1
ATOM 726 O O . ILE A 1 99 ? 4.174 -5.273 14.617 1.00 52.00 99 ILE A O 1
ATOM 730 N N . PRO A 1 100 ? 2.255 -4.884 13.502 1.00 53.06 100 PRO A N 1
ATOM 731 C CA . PRO A 1 100 ? 1.435 -5.751 14.347 1.00 53.06 100 PRO A CA 1
ATOM 732 C C . PRO A 1 100 ? 2.053 -7.135 14.602 1.00 53.06 100 PRO A C 1
ATOM 734 O O . PRO A 1 100 ? 2.552 -7.798 13.694 1.00 53.06 100 PRO A O 1
ATOM 737 N N . THR A 1 101 ? 1.969 -7.601 15.852 1.00 43.88 101 THR A N 1
ATOM 738 C CA . THR A 1 101 ? 2.565 -8.863 16.342 1.00 43.88 101 THR A CA 1
ATOM 739 C C . THR A 1 101 ? 1.868 -10.134 15.847 1.00 43.88 101 THR A C 1
ATOM 741 O O . THR A 1 101 ? 2.338 -11.244 16.096 1.00 43.88 101 THR A O 1
ATOM 744 N N . LYS A 1 102 ? 0.772 -9.983 15.096 1.00 54.09 102 LYS A N 1
ATOM 745 C CA . LYS A 1 102 ? 0.077 -11.031 14.346 1.00 54.09 102 LYS A CA 1
ATOM 746 C C . LYS A 1 102 ? -0.553 -10.401 13.103 1.00 54.09 102 LYS A C 1
ATOM 748 O O . LYS A 1 102 ? -1.317 -9.446 13.230 1.00 54.09 102 LYS A O 1
ATOM 753 N N . PHE A 1 103 ? -0.259 -10.921 11.914 1.00 63.81 103 PHE A N 1
ATOM 754 C CA . PHE A 1 103 ? -0.911 -10.467 10.691 1.00 63.81 103 PHE A CA 1
ATOM 755 C C . PHE A 1 103 ? -2.258 -11.186 10.558 1.00 63.81 103 PHE A C 1
ATOM 757 O O . PHE A 1 103 ? -2.366 -12.275 10.005 1.00 63.81 103 PHE A O 1
ATOM 764 N N . ASP A 1 104 ? -3.290 -10.585 11.142 1.00 74.38 104 ASP A N 1
ATOM 765 C CA . ASP A 1 104 ? -4.688 -10.947 10.902 1.00 74.38 104 ASP A CA 1
ATOM 766 C C . ASP A 1 104 ? -5.313 -9.877 9.988 1.00 74.38 104 ASP A C 1
ATOM 768 O O . ASP A 1 104 ? -6.295 -9.225 10.359 1.00 74.38 104 ASP A O 1
ATOM 772 N N . PHE A 1 105 ? -4.711 -9.643 8.812 1.00 86.06 105 PHE A N 1
ATOM 773 C CA . PHE A 1 105 ? -5.299 -8.733 7.829 1.00 86.06 105 PHE A CA 1
ATOM 774 C C . PHE A 1 105 ? -6.557 -9.368 7.232 1.00 86.06 105 PHE A C 1
ATOM 776 O O . PHE A 1 105 ? -6.568 -10.537 6.833 1.00 86.06 105 PHE A O 1
ATOM 783 N N . ASP A 1 106 ? -7.627 -8.581 7.168 1.00 86.31 106 ASP A N 1
ATOM 784 C CA . ASP A 1 106 ? -8.891 -8.953 6.534 1.00 86.31 106 ASP A CA 1
ATOM 785 C C . ASP A 1 106 ? -8.840 -8.746 5.019 1.00 86.31 106 ASP A C 1
ATOM 787 O O . ASP A 1 106 ? -9.551 -9.416 4.264 1.00 86.31 106 ASP A O 1
ATOM 791 N N . LEU A 1 107 ? -7.999 -7.813 4.574 1.00 89.44 107 LEU A N 1
ATOM 792 C CA . LEU A 1 107 ? -7.794 -7.480 3.175 1.00 89.44 107 LEU A CA 1
ATOM 793 C C . LEU A 1 107 ? -6.314 -7.182 2.927 1.00 89.44 107 LEU A C 1
ATOM 795 O O . LEU A 1 107 ? -5.732 -6.331 3.592 1.00 89.44 107 LEU A O 1
ATOM 799 N N . VAL A 1 108 ? -5.730 -7.851 1.942 1.00 91.25 108 VAL A N 1
ATOM 800 C CA . VAL A 1 108 ? -4.431 -7.495 1.370 1.00 91.25 108 VAL A CA 1
ATOM 801 C C . VAL A 1 108 ? -4.690 -6.925 -0.018 1.00 91.25 108 VAL A C 1
ATOM 803 O O . VAL A 1 108 ? -5.365 -7.555 -0.829 1.00 91.25 108 VAL A O 1
ATOM 806 N N . VAL A 1 109 ? -4.181 -5.733 -0.287 1.00 93.75 109 VAL A N 1
ATOM 807 C CA . VAL A 1 109 ? -4.266 -5.079 -1.592 1.00 93.75 109 VAL A CA 1
ATOM 808 C C . VAL A 1 109 ? -2.863 -4.803 -2.101 1.00 93.75 109 VAL A C 1
ATOM 810 O O . VAL A 1 109 ? -1.951 -4.545 -1.313 1.00 93.75 109 VAL A O 1
ATOM 813 N N . SER A 1 110 ? -2.668 -4.886 -3.410 1.00 92.56 110 SER A N 1
ATOM 814 C CA . SER A 1 110 ? -1.401 -4.489 -4.013 1.00 92.56 110 SER A CA 1
ATOM 815 C C . SER A 1 110 ? -1.587 -4.088 -5.467 1.00 92.56 110 SER A C 1
ATOM 817 O O . SER A 1 110 ? -2.351 -4.708 -6.202 1.00 92.56 110 SER A O 1
ATOM 819 N N . ASN A 1 111 ? -0.828 -3.085 -5.893 1.00 91.44 111 ASN A N 1
ATOM 820 C CA . ASN A 1 111 ? -0.570 -2.820 -7.302 1.00 91.44 111 ASN A CA 1
ATOM 821 C C . ASN A 1 111 ? 0.947 -2.904 -7.532 1.00 91.44 111 ASN A C 1
ATOM 823 O O . ASN A 1 111 ? 1.615 -1.871 -7.552 1.00 91.44 111 ASN A O 1
ATOM 827 N N . PRO A 1 112 ? 1.512 -4.123 -7.601 1.00 89.50 112 PRO A N 1
ATOM 828 C CA . PRO A 1 112 ? 2.954 -4.310 -7.670 1.00 89.50 112 PRO A CA 1
ATOM 829 C C . PRO A 1 112 ? 3.493 -3.954 -9.063 1.00 89.50 112 PRO A C 1
ATOM 831 O O . PRO A 1 112 ? 2.732 -3.973 -10.030 1.00 89.50 112 PRO A O 1
ATOM 834 N N . PRO A 1 113 ? 4.806 -3.717 -9.213 1.00 87.88 113 PRO A N 1
ATOM 835 C CA . PRO A 1 113 ? 5.430 -3.652 -10.530 1.00 87.88 113 PRO A CA 1
ATOM 836 C C . PRO A 1 113 ? 5.254 -4.983 -11.276 1.00 87.88 113 PRO A C 1
ATOM 838 O O . PRO A 1 113 ? 5.485 -6.054 -10.708 1.00 87.88 113 PRO A O 1
ATOM 841 N N . TYR A 1 114 ? 4.867 -4.916 -12.552 1.00 89.44 114 TYR A N 1
ATOM 842 C CA . TYR A 1 114 ? 4.550 -6.096 -13.371 1.00 89.44 114 TYR A CA 1
ATOM 843 C C . TYR A 1 114 ? 5.169 -6.083 -14.775 1.00 89.44 114 TYR A C 1
ATOM 845 O O . TYR A 1 114 ? 4.877 -6.962 -15.586 1.00 89.44 114 TYR A O 1
ATOM 853 N N . ILE A 1 115 ? 6.010 -5.095 -15.100 1.00 91.00 115 ILE A N 1
ATOM 854 C CA . ILE A 1 115 ? 6.612 -4.981 -16.434 1.00 91.00 115 ILE A CA 1
ATOM 855 C C . ILE A 1 115 ? 7.867 -5.864 -16.502 1.00 91.00 115 ILE A C 1
ATOM 857 O O . ILE A 1 115 ? 8.764 -5.693 -15.670 1.00 91.00 115 ILE A O 1
ATOM 861 N N . PRO A 1 116 ? 7.970 -6.802 -17.465 1.00 93.44 116 PRO A N 1
ATOM 862 C CA . PRO A 1 116 ? 9.176 -7.596 -17.658 1.00 93.44 116 PRO A CA 1
ATOM 863 C C . PRO A 1 116 ? 10.388 -6.724 -17.971 1.00 93.44 116 PRO A C 1
ATOM 865 O O . PRO A 1 116 ? 10.308 -5.748 -18.717 1.00 93.44 116 PRO A O 1
ATOM 868 N N . LYS A 1 117 ? 11.556 -7.127 -17.476 1.00 90.50 117 LYS A N 1
ATOM 869 C CA . LYS A 1 117 ? 12.814 -6.394 -17.654 1.00 90.50 117 LYS A CA 1
ATOM 870 C C . LYS A 1 117 ? 13.152 -6.127 -19.123 1.00 90.50 117 LYS A C 1
ATOM 872 O O . LYS A 1 117 ? 13.677 -5.064 -19.436 1.00 90.50 117 LYS A O 1
ATOM 877 N N . ALA A 1 118 ? 12.846 -7.076 -20.009 1.00 91.44 118 ALA A N 1
ATOM 878 C CA . ALA A 1 118 ? 13.078 -6.940 -21.447 1.00 91.44 118 ALA A CA 1
ATOM 879 C C . ALA A 1 118 ? 12.217 -5.843 -22.098 1.00 91.44 118 ALA A C 1
ATOM 881 O O . ALA A 1 118 ? 12.631 -5.257 -23.096 1.00 91.44 118 ALA A O 1
ATOM 882 N N . ASP A 1 119 ? 11.058 -5.538 -21.513 1.00 90.38 119 ASP A N 1
ATOM 883 C CA . ASP A 1 119 ? 10.106 -4.569 -22.054 1.00 90.38 119 ASP A CA 1
ATOM 884 C C . ASP A 1 119 ? 10.344 -3.157 -21.496 1.00 90.38 119 ASP A C 1
ATOM 886 O O . ASP A 1 119 ? 9.847 -2.182 -22.060 1.00 90.38 119 ASP A O 1
ATOM 890 N N . MET A 1 120 ? 11.158 -3.014 -20.443 1.00 88.00 120 MET A N 1
ATOM 891 C CA . MET A 1 120 ? 11.463 -1.723 -19.810 1.00 88.00 120 MET A CA 1
ATOM 892 C C . MET A 1 120 ? 12.071 -0.704 -20.786 1.00 88.00 120 MET A C 1
ATOM 894 O O . MET A 1 120 ? 11.780 0.484 -20.694 1.00 88.00 120 MET A O 1
ATOM 898 N N . GLU A 1 121 ? 12.882 -1.155 -21.748 1.00 85.12 121 GLU A N 1
ATOM 899 C CA . GLU A 1 121 ? 13.494 -0.286 -22.770 1.00 85.12 121 GLU A CA 1
ATOM 900 C C . GLU A 1 121 ? 12.497 0.167 -23.850 1.00 85.12 121 GLU A C 1
ATOM 902 O O . GLU A 1 121 ? 12.778 1.093 -24.609 1.00 85.12 121 GLU A O 1
ATOM 907 N N . THR A 1 122 ? 11.330 -0.477 -23.927 1.00 87.06 122 THR A N 1
ATOM 908 C CA . THR A 1 122 ? 10.272 -0.154 -24.898 1.00 87.06 122 THR A CA 1
ATOM 909 C C . THR A 1 122 ? 9.247 0.837 -24.354 1.00 87.06 122 THR A C 1
ATOM 911 O O . THR A 1 122 ? 8.355 1.269 -25.089 1.00 87.06 122 THR A O 1
ATOM 914 N N . LEU A 1 123 ? 9.369 1.205 -23.076 1.00 84.69 123 LEU A N 1
ATOM 915 C CA . LEU A 1 123 ? 8.457 2.130 -22.426 1.00 84.69 123 LEU A CA 1
ATOM 916 C C . LEU A 1 123 ? 8.537 3.513 -23.067 1.00 84.69 123 LEU A C 1
ATOM 918 O O . LEU A 1 123 ? 9.605 4.041 -23.374 1.00 84.69 123 LEU A O 1
ATOM 922 N N . THR A 1 124 ? 7.367 4.108 -23.267 1.00 81.69 124 THR A N 1
ATOM 923 C CA . THR A 1 124 ? 7.250 5.475 -23.767 1.00 81.69 124 THR A CA 1
ATOM 924 C C . THR A 1 124 ? 7.822 6.461 -22.753 1.00 81.69 124 THR A C 1
ATOM 926 O O . THR A 1 124 ? 7.728 6.232 -21.546 1.00 81.69 124 THR A O 1
ATOM 929 N N . SER A 1 125 ? 8.330 7.600 -23.230 1.00 78.19 125 SER A N 1
ATOM 930 C CA . SER A 1 125 ? 8.820 8.692 -22.372 1.00 78.19 125 SER A CA 1
ATOM 931 C C . SER A 1 125 ? 7.797 9.104 -21.309 1.00 78.19 125 SER A C 1
ATOM 933 O O . SER A 1 125 ? 8.155 9.269 -20.153 1.00 78.19 125 SER A O 1
ATOM 935 N N . ASP A 1 126 ? 6.505 9.111 -21.653 1.00 74.81 126 ASP A N 1
ATOM 936 C CA . ASP A 1 126 ? 5.411 9.451 -20.730 1.00 74.81 126 ASP A CA 1
ATOM 937 C C . ASP A 1 126 ? 5.261 8.498 -19.528 1.00 74.81 126 ASP A C 1
ATOM 939 O O . ASP A 1 126 ? 4.533 8.808 -18.592 1.00 74.81 126 ASP A O 1
ATOM 943 N N . VAL A 1 127 ? 5.912 7.335 -19.537 1.00 76.00 127 VAL A N 1
ATOM 944 C CA . VAL A 1 127 ? 5.929 6.398 -18.401 1.00 76.00 127 VAL A CA 1
ATOM 945 C C . VAL A 1 127 ? 7.237 6.547 -17.626 1.00 76.00 127 VAL A C 1
ATOM 947 O O . VAL A 1 127 ? 7.225 6.681 -16.407 1.00 76.00 127 VAL A O 1
ATOM 950 N N . VAL A 1 128 ? 8.363 6.585 -18.341 1.00 75.50 128 VAL A N 1
ATOM 951 C CA . VAL A 1 128 ? 9.709 6.664 -17.749 1.00 75.50 128 VAL A CA 1
ATOM 952 C C . VAL A 1 128 ? 9.961 8.007 -17.054 1.00 75.50 128 VAL A C 1
ATOM 954 O O . VAL A 1 128 ? 10.690 8.058 -16.068 1.00 75.50 128 VAL A O 1
ATOM 957 N N . ASP A 1 129 ? 9.349 9.088 -17.544 1.00 78.94 129 ASP A N 1
ATOM 958 C CA . ASP A 1 129 ? 9.533 10.436 -16.997 1.00 78.94 129 ASP A CA 1
ATOM 959 C C . ASP A 1 129 ? 8.761 10.661 -15.684 1.00 78.94 129 ASP A C 1
ATOM 961 O O . ASP A 1 129 ? 9.100 11.568 -14.922 1.00 78.94 129 ASP A O 1
ATOM 965 N N . TRP A 1 130 ? 7.728 9.853 -15.410 1.00 74.00 130 TRP A N 1
ATOM 966 C CA . TRP A 1 130 ? 6.815 10.053 -14.276 1.00 74.00 130 TRP A CA 1
ATOM 967 C C . TRP A 1 130 ? 6.876 8.949 -13.225 1.00 74.00 130 TRP A C 1
ATOM 969 O O . TRP A 1 130 ? 6.593 9.221 -12.057 1.00 74.00 130 TRP A O 1
ATOM 979 N N . GLU A 1 131 ? 7.255 7.730 -13.604 1.00 74.50 131 GLU A N 1
ATOM 980 C CA . GLU A 1 131 ? 7.351 6.604 -12.683 1.00 74.50 131 GLU A CA 1
ATOM 981 C C . GLU A 1 131 ? 8.791 6.115 -12.525 1.00 74.50 131 GLU A C 1
ATOM 983 O O . GLU A 1 131 ? 9.552 5.974 -13.482 1.00 74.50 131 GLU A O 1
ATOM 988 N N . SER A 1 132 ? 9.170 5.833 -11.278 1.00 78.69 132 SER A N 1
ATOM 989 C CA . SER A 1 132 ? 10.470 5.239 -10.975 1.00 78.69 132 SER A CA 1
ATOM 990 C C . SER A 1 132 ? 10.580 3.864 -11.646 1.00 78.69 132 SER A C 1
ATOM 992 O O . SER A 1 132 ? 9.638 3.075 -11.561 1.00 78.69 132 SER A O 1
ATOM 994 N N . PRO A 1 133 ? 11.736 3.487 -12.224 1.00 77.12 133 PRO A N 1
ATOM 995 C CA . PRO A 1 133 ? 11.942 2.141 -12.758 1.00 77.12 133 PRO A CA 1
ATOM 996 C C . PRO A 1 133 ? 11.638 1.019 -11.751 1.00 77.12 133 PRO A C 1
ATOM 998 O O . PRO A 1 133 ? 11.235 -0.070 -12.156 1.00 77.12 133 PRO A O 1
ATOM 1001 N N . HIS A 1 134 ? 11.794 1.281 -10.446 1.00 76.56 134 HIS A N 1
ATOM 1002 C CA . HIS A 1 134 ? 11.441 0.335 -9.380 1.00 76.56 134 HIS A CA 1
ATOM 1003 C C . HIS A 1 134 ? 9.926 0.129 -9.217 1.00 76.56 134 HIS A C 1
ATOM 1005 O O . HIS A 1 134 ? 9.513 -0.952 -8.813 1.00 76.56 134 HIS A O 1
ATOM 1011 N N . ALA A 1 135 ? 9.105 1.128 -9.554 1.00 78.50 135 ALA A N 1
ATOM 1012 C CA . ALA A 1 135 ? 7.644 1.026 -9.531 1.00 78.50 135 ALA A CA 1
ATOM 1013 C C . ALA A 1 135 ? 7.083 0.263 -10.746 1.00 78.50 135 ALA A C 1
ATOM 1015 O O . ALA A 1 135 ? 5.923 -0.141 -10.746 1.00 78.50 135 ALA A O 1
ATOM 1016 N N . LEU A 1 136 ? 7.919 0.019 -11.763 1.00 83.06 136 LEU A N 1
ATOM 1017 C CA . LEU A 1 136 ? 7.515 -0.580 -13.035 1.00 83.06 136 LEU A CA 1
ATOM 1018 C C . LEU A 1 136 ? 8.067 -2.000 -13.233 1.00 83.06 136 LEU A C 1
ATOM 1020 O O . LEU A 1 136 ? 7.328 -2.899 -13.636 1.00 83.06 136 LEU A O 1
ATOM 1024 N N . CYS A 1 137 ? 9.356 -2.215 -12.953 1.00 87.62 137 CYS A N 1
ATOM 1025 C CA . CYS A 1 137 ? 10.057 -3.460 -13.271 1.00 87.62 137 CYS A CA 1
ATOM 1026 C C . CYS A 1 137 ? 9.668 -4.602 -12.322 1.00 87.62 137 CYS A C 1
ATOM 1028 O O . CYS A 1 137 ? 10.049 -4.610 -11.152 1.00 87.62 137 CYS A O 1
ATOM 1030 N N . GLY A 1 138 ? 8.958 -5.602 -12.842 1.00 87.81 138 GLY A N 1
ATOM 1031 C CA . GLY A 1 138 ? 8.544 -6.801 -12.108 1.00 87.81 138 GLY A CA 1
ATOM 1032 C C . GLY A 1 138 ? 9.530 -7.972 -12.213 1.00 87.81 138 GLY A C 1
ATOM 1033 O O . GLY A 1 138 ? 9.153 -9.104 -11.923 1.00 87.81 138 GLY A O 1
ATOM 1034 N N . GLY A 1 139 ? 10.767 -7.739 -12.663 1.00 89.56 139 GLY A N 1
ATOM 1035 C CA . GLY A 1 139 ? 11.778 -8.787 -12.849 1.00 89.56 139 GLY A CA 1
ATOM 1036 C C . GLY A 1 139 ? 11.807 -9.383 -14.256 1.00 89.56 139 GLY A C 1
ATOM 1037 O O . GLY A 1 139 ? 11.325 -8.768 -15.206 1.00 89.56 139 GLY A O 1
ATOM 1038 N N . ASP A 1 140 ? 12.398 -10.569 -14.415 1.00 91.31 140 ASP A N 1
ATOM 1039 C CA . ASP A 1 140 ? 12.676 -11.154 -15.741 1.00 91.31 140 ASP A CA 1
ATOM 1040 C C . ASP A 1 140 ? 11.405 -11.389 -16.576 1.00 91.31 140 ASP A C 1
ATOM 1042 O O . ASP A 1 140 ? 11.401 -11.124 -17.777 1.00 91.31 140 ASP A O 1
ATOM 1046 N N . ASP A 1 141 ? 10.321 -11.837 -15.941 1.00 93.25 141 ASP A N 1
ATOM 1047 C CA . ASP A 1 141 ? 9.010 -12.076 -16.562 1.00 93.25 141 ASP A CA 1
ATOM 1048 C C . ASP A 1 141 ? 7.899 -11.169 -16.007 1.00 93.25 141 ASP A C 1
ATOM 1050 O O . ASP A 1 141 ? 6.725 -11.393 -16.297 1.00 93.25 141 ASP A O 1
ATOM 1054 N N . GLY A 1 142 ? 8.251 -10.167 -15.195 1.00 92.44 142 GLY A N 1
ATOM 1055 C CA . GLY A 1 142 ? 7.289 -9.259 -14.569 1.00 92.44 142 GLY A CA 1
ATOM 1056 C C . GLY A 1 142 ? 6.602 -9.810 -13.310 1.00 92.44 142 GLY A C 1
ATOM 1057 O O . GLY A 1 142 ? 5.726 -9.146 -12.768 1.00 92.44 142 GLY A O 1
ATOM 1058 N N . MET A 1 143 ? 6.959 -11.004 -12.821 1.00 93.00 143 MET A N 1
ATOM 1059 C CA . MET A 1 143 ? 6.216 -11.674 -11.743 1.00 93.00 143 MET A CA 1
ATOM 1060 C C . MET A 1 143 ? 6.966 -11.782 -10.408 1.00 93.00 143 MET A C 1
ATOM 1062 O O . MET A 1 143 ? 6.458 -12.430 -9.493 1.00 93.00 143 MET A O 1
ATOM 1066 N N . ASP A 1 144 ? 8.152 -11.197 -10.248 1.00 90.38 144 ASP A N 1
ATOM 1067 C CA . ASP A 1 144 ? 8.980 -11.373 -9.044 1.00 90.38 144 ASP A CA 1
ATOM 1068 C C . ASP A 1 144 ? 8.259 -10.895 -7.777 1.00 90.38 144 ASP A C 1
ATOM 1070 O O . ASP A 1 144 ? 8.016 -11.699 -6.872 1.00 90.38 144 ASP A O 1
ATOM 1074 N N . VAL A 1 145 ? 7.799 -9.641 -7.759 1.00 87.69 145 VAL A N 1
ATOM 1075 C CA . VAL A 1 145 ? 7.100 -9.062 -6.596 1.00 87.69 145 VAL A CA 1
ATOM 1076 C C . VAL A 1 145 ? 5.758 -9.751 -6.344 1.00 87.69 145 VAL A C 1
ATOM 1078 O O . VAL A 1 145 ? 5.415 -10.051 -5.200 1.00 87.69 145 VAL A O 1
ATOM 1081 N N . ILE A 1 146 ? 5.014 -10.078 -7.406 1.00 90.25 146 ILE A N 1
ATOM 1082 C CA . ILE A 1 146 ? 3.745 -10.812 -7.293 1.00 90.25 146 ILE A CA 1
ATOM 1083 C C . ILE A 1 146 ? 3.975 -12.179 -6.644 1.00 90.25 146 ILE A C 1
ATOM 1085 O O . ILE A 1 146 ? 3.215 -12.585 -5.763 1.00 90.25 146 ILE A O 1
ATOM 1089 N N . ARG A 1 147 ? 5.028 -12.902 -7.048 1.00 90.38 147 ARG A N 1
ATOM 1090 C CA . ARG A 1 147 ? 5.358 -14.203 -6.456 1.00 90.38 147 ARG A CA 1
ATOM 1091 C C . ARG A 1 147 ? 5.718 -14.070 -4.982 1.00 90.38 147 ARG A C 1
ATOM 1093 O O . ARG A 1 147 ? 5.324 -14.941 -4.208 1.00 90.38 147 ARG A O 1
ATOM 1100 N N . ASP A 1 148 ? 6.410 -13.009 -4.586 1.00 88.12 148 ASP A N 1
ATOM 1101 C CA . ASP A 1 148 ? 6.730 -12.776 -3.178 1.00 88.12 148 ASP A CA 1
ATOM 1102 C C . ASP A 1 148 ? 5.483 -12.467 -2.356 1.00 88.12 148 ASP A C 1
ATOM 1104 O O . ASP A 1 148 ? 5.263 -13.125 -1.341 1.00 88.12 148 ASP A O 1
ATOM 1108 N N . ILE A 1 149 ? 4.596 -11.594 -2.839 1.00 87.94 149 ILE A N 1
ATOM 1109 C CA . ILE A 1 149 ? 3.288 -11.349 -2.214 1.00 87.94 149 ILE A CA 1
ATOM 1110 C C . ILE A 1 149 ? 2.538 -12.670 -2.032 1.00 87.94 149 ILE A C 1
ATOM 1112 O O . ILE A 1 149 ? 2.186 -13.029 -0.910 1.00 87.94 149 ILE A O 1
ATOM 1116 N N . VAL A 1 150 ? 2.359 -13.444 -3.109 1.00 88.56 150 VAL A N 1
ATOM 1117 C CA . VAL A 1 150 ? 1.602 -14.705 -3.079 1.00 88.56 150 VAL A CA 1
ATOM 1118 C C . VAL A 1 150 ? 2.196 -15.715 -2.096 1.00 88.56 150 VAL A C 1
ATOM 1120 O O . VAL A 1 150 ? 1.446 -16.403 -1.404 1.00 88.56 150 VAL A O 1
ATOM 1123 N N . ARG A 1 151 ? 3.528 -15.798 -1.992 1.00 88.12 151 ARG A N 1
ATOM 1124 C CA . ARG A 1 151 ? 4.204 -16.675 -1.022 1.00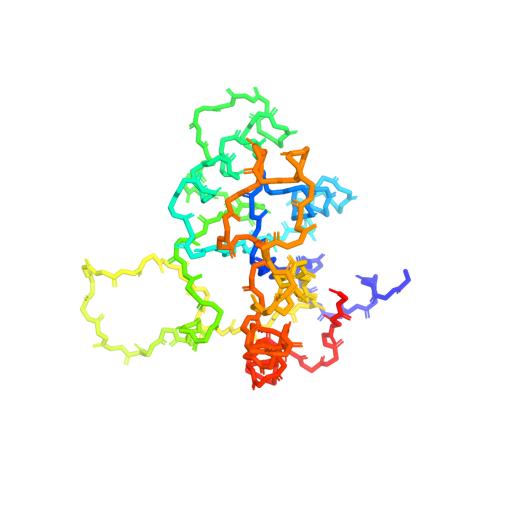 88.12 151 ARG A CA 1
ATOM 1125 C C . ARG A 1 151 ? 3.953 -16.256 0.422 1.00 88.12 151 ARG A C 1
ATOM 1127 O O . ARG A 1 151 ? 3.842 -17.131 1.275 1.00 88.12 151 ARG A O 1
ATOM 1134 N N . ARG A 1 152 ? 3.875 -14.951 0.697 1.00 85.31 152 ARG A N 1
ATOM 1135 C CA . ARG A 1 152 ? 3.678 -14.404 2.047 1.00 85.31 152 ARG A CA 1
ATOM 1136 C C . ARG A 1 152 ? 2.206 -14.350 2.467 1.00 85.31 152 ARG A C 1
ATOM 1138 O O . ARG A 1 152 ? 1.930 -14.353 3.662 1.00 85.31 152 ARG A O 1
ATOM 1145 N N . LEU A 1 153 ? 1.255 -14.360 1.525 1.00 84.94 153 LEU A N 1
ATOM 1146 C CA . LEU A 1 153 ? -0.188 -14.281 1.805 1.00 84.94 153 LEU A CA 1
ATOM 1147 C C . LEU A 1 153 ? -0.692 -15.207 2.929 1.00 84.94 153 LEU A C 1
ATOM 1149 O O . LEU A 1 153 ? -1.467 -14.720 3.752 1.00 84.94 153 LEU A O 1
ATOM 1153 N N . PRO A 1 154 ? -0.289 -16.493 3.027 1.00 82.88 154 PRO A N 1
ATOM 1154 C CA . PRO A 1 154 ? -0.741 -17.366 4.115 1.00 82.88 154 PRO A CA 1
ATOM 1155 C C . PRO A 1 154 ? -0.305 -16.898 5.508 1.00 82.88 154 PRO A C 1
ATOM 1157 O O . PRO A 1 154 ? -0.923 -17.277 6.497 1.00 82.88 154 PRO A O 1
ATOM 1160 N N . GLU A 1 155 ? 0.764 -16.104 5.588 1.00 81.06 155 GLU A N 1
ATOM 1161 C CA . GLU A 1 155 ? 1.259 -15.518 6.832 1.00 81.06 155 GLU A CA 1
ATOM 1162 C C . GLU A 1 155 ? 0.608 -14.173 7.143 1.00 81.06 155 GLU A C 1
ATOM 1164 O O . GLU A 1 155 ? 0.636 -13.766 8.297 1.00 81.06 155 GLU A O 1
ATOM 1169 N N . TRP A 1 156 ? 0.058 -13.487 6.134 1.00 82.75 156 TRP A N 1
ATOM 1170 C CA . TRP A 1 156 ? -0.534 -12.151 6.260 1.00 82.75 156 TRP A CA 1
ATOM 1171 C C . TRP A 1 156 ? -2.049 -12.158 6.438 1.00 82.75 156 TRP A C 1
ATOM 1173 O O . TRP A 1 156 ? -2.610 -11.332 7.159 1.00 82.75 156 TRP A O 1
ATOM 1183 N N . SER A 1 157 ? -2.722 -13.051 5.719 1.00 73.25 157 SER A N 1
ATOM 1184 C CA . SER A 1 157 ? -4.172 -13.138 5.706 1.00 7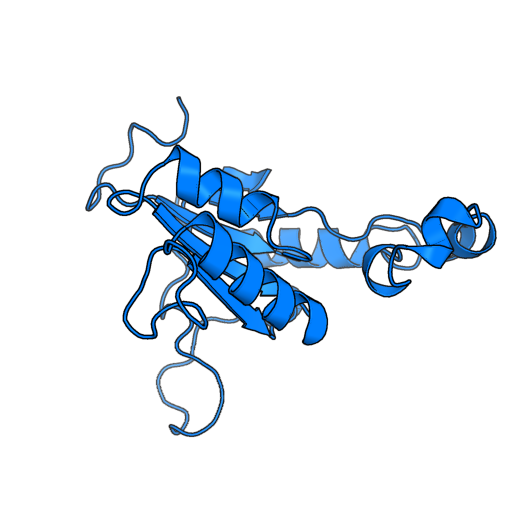3.25 157 SER A CA 1
ATOM 1185 C C . SER A 1 157 ? -4.631 -14.062 6.823 1.00 73.25 157 SER A C 1
ATOM 1187 O O . SER A 1 157 ? -4.357 -15.264 6.803 1.00 73.25 157 SER A O 1
ATOM 1189 N N . GLY A 1 158 ? -5.440 -13.530 7.738 1.00 67.06 158 GLY A N 1
ATOM 1190 C CA . GLY A 1 158 ? -6.192 -14.364 8.672 1.00 67.06 158 GLY A CA 1
ATOM 1191 C C . GLY A 1 158 ? -7.144 -15.316 7.932 1.00 67.06 158 GLY A C 1
ATOM 1192 O O . GLY A 1 158 ? -7.375 -15.194 6.723 1.00 67.06 158 GLY A O 1
ATOM 1193 N N . VAL A 1 159 ? -7.750 -16.266 8.656 1.00 62.28 159 VAL A N 1
ATOM 1194 C CA . VAL A 1 159 ? -8.727 -17.212 8.082 1.00 62.28 159 VAL A CA 1
ATOM 1195 C C . VAL A 1 159 ? -9.822 -16.437 7.342 1.00 62.28 159 VAL A C 1
ATOM 1197 O O . VAL A 1 159 ? -10.616 -15.739 7.967 1.00 62.28 159 VAL A O 1
ATOM 1200 N N . GLY A 1 160 ? -9.854 -16.563 6.010 1.00 62.97 160 GLY A N 1
ATOM 1201 C CA . GLY A 1 160 ? -10.791 -15.944 5.059 1.00 62.97 160 GLY A CA 1
ATOM 1202 C C . GLY A 1 160 ? -10.606 -14.443 4.777 1.00 62.97 160 GLY A C 1
ATOM 1203 O O . GLY A 1 160 ? -11.564 -13.788 4.358 1.00 62.97 160 GLY A O 1
ATOM 1204 N N . GLY A 1 161 ? -9.407 -13.903 5.006 1.00 62.81 161 GLY A N 1
ATOM 1205 C CA . GLY A 1 161 ? -9.019 -12.625 4.412 1.00 62.81 161 GLY A CA 1
ATOM 1206 C C . GLY A 1 161 ? -9.066 -12.680 2.879 1.00 62.81 161 GLY A C 1
ATOM 1207 O O . GLY A 1 161 ? -9.135 -13.752 2.268 1.00 62.81 161 GLY A O 1
ATOM 1208 N N . CYS A 1 162 ? -9.127 -11.510 2.256 1.00 72.19 162 CYS A N 1
ATOM 1209 C CA . CYS A 1 162 ? -9.257 -11.360 0.808 1.00 72.19 162 CYS A CA 1
ATOM 1210 C C . CYS A 1 162 ? -8.019 -10.703 0.208 1.00 72.19 162 CYS A C 1
ATOM 1212 O O . CYS A 1 162 ? -7.342 -9.932 0.880 1.00 72.19 162 CYS A O 1
ATOM 1214 N N . VAL A 1 163 ? -7.757 -10.992 -1.067 1.00 74.69 163 VAL A N 1
ATOM 1215 C CA . VAL A 1 163 ? -6.646 -10.406 -1.824 1.00 74.69 163 VAL A CA 1
ATOM 1216 C C . VAL A 1 163 ? -7.197 -9.818 -3.112 1.00 74.69 163 VAL A C 1
ATOM 1218 O O . VAL A 1 163 ? -7.984 -10.494 -3.784 1.00 74.69 163 VAL A O 1
ATOM 1221 N N . CYS A 1 164 ? -6.825 -8.582 -3.436 1.00 67.69 164 CYS A N 1
ATOM 1222 C CA . CYS A 1 164 ? -7.171 -7.948 -4.707 1.00 67.69 164 CYS A CA 1
ATOM 1223 C C . CYS A 1 164 ? -5.989 -7.221 -5.335 1.00 67.69 164 CYS A C 1
ATOM 1225 O O . CYS A 1 164 ? -5.205 -6.606 -4.573 1.00 67.69 164 CYS A O 1
#

Radius of gyration: 16.39 Å; chains: 1; bounding box: 37×36×47 Å

InterPro domains:
  IPR002052 DNA methylase, N-6 adenine-specific, conserved site [PS00092] (108-114)
  IPR025714 Methyltransferase domain [PF13847] (12-64)
  IPR029063 S-adenosyl-L-methionine-dependent methyltransferase superfamily [G3DSA:3.40.50.150] (2-164)
  IPR029063 S-adenosyl-L-methionine-dependent methyltransferase superfamily [SSF53335] (6-162)
  IPR050320 Protein N5-glutamine methyltransferase [PTHR18895] (12-155)

Sequence (164 aa):
KILRDRGGDGVVRILDVGCGTGAIGIALAKMLGRDRAEVTAIDIDPSAVSLSNDNACNILFDGCEGTPSDNNWYRAYLCEAGSLSLPQEGNNANDKFDIPTKFDFDLVVSNPPYIPKADMETLTSDVVDWESPHALCGGDDGMDVIRDIVRRLPEWSGVGGCVC

Secondary structure (DSSP, 8-state):
-TTSS--SSSPEEEEEES-TTSHHHHHHHHHH-TTTEEEEEEES-HHHHHHHHHHHHHHHSTT-SS--TT--SEEEEE--GGG--PPPTT--SSSS----SS--EEEEEE----B-TTTGGG--HHHHTTS-HHHHB--SSS-HHHHHHHHHHHHHEEEEEEE-

pLDDT: mean 78.89, std 16.26, range [37.69, 95.94]